Protein AF-A0A6H5KSU7-F1 (afdb_monomer)

Foldseek 3Di:
DEDEPVDDDDLVYDYQDDDPPDPFLSQLLNQVSVVVVVVVVVVVVVLCVVDVCNVDPNPDDPVCPVVVVVVSVVVVVVCVVVPPPPPPPPVPPPDDDDDDDDDDDDDDDDDDDDDDDDDDDDDDDDDDDPPPPVSVVVSVVCVVVVPGDDPVVVVVVVVVVD

Mean predicted aligned error: 15.08 Å

Radius of gyration: 23.37 Å; Cα contacts (8 Å, |Δi|>4): 72; chains: 1; bounding box: 45×56×66 Å

Sequence (162 aa):
MLGDAAYPLSDHLLTPYPGRGLPLDKDAFNFYLSQLRVRIEQAFGILVGQWGILWKPLRVQFAGRCDLITALFRLHNFLRDEKVTPIHRSEEDAEVVQVRPHLLGDKTLPGTFSTTTKTTKDAQKPTRSGEVSTRKGITMMLDNKRQYRPKHNLVRNAARKT

pLDDT: mean 71.89, std 25.54, range [22.77, 94.0]

Structure (mmCIF, N/CA/C/O backbone):
data_AF-A0A6H5KSU7-F1
#
_entry.id   AF-A0A6H5KSU7-F1
#
loop_
_atom_site.group_PDB
_atom_site.id
_atom_site.type_symbol
_atom_site.label_atom_id
_atom_site.label_alt_id
_atom_site.label_comp_id
_atom_site.label_asym_id
_atom_site.label_entity_id
_atom_site.label_seq_id
_atom_site.pdbx_PDB_ins_code
_atom_site.Cartn_x
_atom_site.Cartn_y
_atom_site.Cartn_z
_atom_site.occupancy
_atom_site.B_iso_or_equiv
_atom_site.auth_seq_id
_atom_site.auth_comp_id
_atom_site.auth_asym_id
_atom_site.auth_atom_id
_atom_site.pdbx_PDB_model_num
ATOM 1 N N . MET A 1 1 ? -3.739 -9.472 -1.025 1.00 82.94 1 MET A N 1
ATOM 2 C CA . MET A 1 1 ? -2.946 -8.579 -0.150 1.00 82.94 1 MET A CA 1
ATOM 3 C C . MET A 1 1 ? -1.673 -8.153 -0.869 1.00 82.94 1 MET A C 1
ATOM 5 O O . MET A 1 1 ? -1.279 -8.815 -1.825 1.00 82.94 1 MET A O 1
ATOM 9 N N . LEU A 1 2 ? -1.057 -7.046 -0.450 1.00 89.06 2 LEU A N 1
ATOM 10 C CA . LEU A 1 2 ? 0.198 -6.536 -1.015 1.00 89.06 2 LEU A CA 1
ATOM 11 C C . LEU A 1 2 ? 1.301 -6.712 0.029 1.00 89.06 2 LEU A C 1
ATOM 13 O O . LEU A 1 2 ? 1.125 -6.299 1.172 1.00 89.06 2 LEU A O 1
ATOM 17 N N . GLY A 1 3 ? 2.401 -7.346 -0.356 1.00 87.50 3 GLY A N 1
ATOM 18 C CA . GLY A 1 3 ? 3.513 -7.680 0.523 1.00 87.50 3 GLY A CA 1
ATOM 19 C C . GLY A 1 3 ?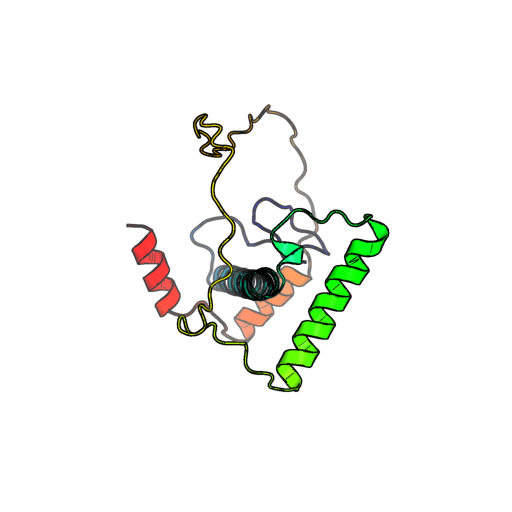 4.798 -6.954 0.151 1.00 87.50 3 GLY A C 1
ATOM 20 O O . GLY A 1 3 ? 4.932 -6.371 -0.929 1.00 87.50 3 GLY A O 1
ATOM 21 N N . ASP A 1 4 ? 5.761 -7.012 1.066 1.00 88.06 4 ASP A N 1
ATOM 22 C CA . ASP A 1 4 ? 7.136 -6.608 0.786 1.00 88.06 4 ASP A CA 1
ATOM 23 C C . ASP A 1 4 ? 7.934 -7.727 0.100 1.00 88.06 4 ASP A C 1
ATOM 25 O O . ASP A 1 4 ? 7.522 -8.886 0.086 1.00 88.06 4 ASP A O 1
ATOM 29 N N . ALA A 1 5 ? 9.109 -7.388 -0.427 1.00 84.88 5 ALA A N 1
ATOM 30 C CA . ALA A 1 5 ? 10.051 -8.311 -1.054 1.00 84.88 5 ALA A CA 1
ATOM 31 C C . ALA A 1 5 ? 10.552 -9.420 -0.109 1.00 84.88 5 ALA A C 1
ATOM 33 O O . ALA A 1 5 ? 11.093 -10.416 -0.579 1.00 84.88 5 ALA A O 1
ATOM 34 N N . ALA A 1 6 ? 10.384 -9.251 1.208 1.00 87.00 6 ALA A N 1
ATOM 35 C CA . ALA A 1 6 ? 10.743 -10.248 2.216 1.00 87.00 6 ALA A CA 1
ATOM 36 C C . ALA A 1 6 ? 9.763 -11.433 2.284 1.00 87.00 6 ALA A C 1
ATOM 38 O O . ALA A 1 6 ? 10.100 -12.469 2.852 1.00 87.00 6 ALA A O 1
ATOM 39 N N . TYR A 1 7 ? 8.559 -11.289 1.725 1.00 87.81 7 TYR A N 1
ATOM 40 C CA . TYR A 1 7 ? 7.553 -12.344 1.736 1.00 87.81 7 TYR A CA 1
ATOM 41 C C . TYR A 1 7 ? 7.585 -13.156 0.435 1.00 87.81 7 TYR A C 1
ATOM 43 O O . TYR A 1 7 ? 7.853 -12.606 -0.640 1.00 87.81 7 TYR A O 1
ATOM 51 N N . PRO A 1 8 ? 7.277 -14.463 0.493 1.00 88.25 8 PRO A N 1
ATOM 52 C CA . PRO A 1 8 ? 7.085 -15.249 -0.714 1.00 88.25 8 PRO A CA 1
ATOM 53 C C . PRO A 1 8 ? 5.826 -14.783 -1.458 1.00 88.25 8 PRO A C 1
ATOM 55 O O . PRO A 1 8 ? 4.836 -14.369 -0.853 1.00 88.25 8 PRO A O 1
ATOM 58 N N . LEU A 1 9 ? 5.865 -14.861 -2.788 1.00 88.19 9 LEU A N 1
ATOM 59 C CA . LEU A 1 9 ? 4.678 -14.666 -3.619 1.00 88.19 9 LEU A CA 1
ATOM 60 C C . LEU A 1 9 ? 3.678 -15.799 -3.347 1.00 88.19 9 LEU A C 1
ATOM 62 O O . LEU A 1 9 ? 4.069 -16.965 -3.351 1.00 88.19 9 LEU A O 1
ATOM 66 N N . SER A 1 10 ? 2.401 -15.466 -3.168 1.00 87.25 10 SER A N 1
ATOM 67 C CA . SER A 1 10 ? 1.320 -16.449 -3.040 1.00 87.25 10 SER A CA 1
ATOM 68 C C . SER A 1 10 ? 0.055 -15.980 -3.755 1.00 87.25 10 SER A C 1
ATOM 70 O O . SER A 1 10 ? -0.053 -14.813 -4.140 1.00 87.25 10 SER A O 1
ATOM 72 N N . ASP A 1 11 ? -0.928 -16.868 -3.905 1.00 85.12 11 ASP A N 1
ATOM 73 C CA . ASP A 1 11 ? -2.210 -16.550 -4.555 1.00 85.12 11 ASP A CA 1
ATOM 74 C C . ASP A 1 11 ? -2.962 -15.403 -3.865 1.00 85.12 11 ASP A C 1
ATOM 76 O O . ASP A 1 11 ? -3.730 -14.670 -4.490 1.00 85.12 11 ASP A O 1
ATOM 80 N N . HIS A 1 12 ? -2.692 -15.198 -2.576 1.00 87.44 12 HIS A N 1
ATOM 81 C CA . HIS A 1 12 ? -3.310 -14.155 -1.766 1.00 87.44 12 HIS A CA 1
ATOM 82 C C . HIS A 1 12 ? -2.365 -12.988 -1.451 1.00 87.44 12 HIS A C 1
ATOM 84 O O . HIS A 1 12 ? -2.819 -11.994 -0.875 1.00 87.44 12 HIS A O 1
ATOM 90 N N . LEU A 1 13 ? -1.083 -13.050 -1.831 1.00 89.38 13 LEU A N 1
ATOM 91 C CA . LEU A 1 13 ? -0.080 -12.029 -1.521 1.00 89.38 13 LEU A CA 1
ATOM 92 C C . LEU A 1 13 ? 0.784 -11.691 -2.741 1.00 89.38 13 LEU A C 1
ATOM 94 O O . LEU A 1 13 ? 1.641 -12.466 -3.158 1.00 89.38 13 LEU A O 1
ATOM 98 N N . LEU A 1 14 ? 0.600 -10.481 -3.271 1.00 92.31 14 LEU A N 1
ATOM 99 C CA . LEU A 1 14 ? 1.432 -9.934 -4.339 1.00 92.31 14 LEU A CA 1
ATOM 100 C C . LEU A 1 14 ? 2.701 -9.316 -3.761 1.00 92.31 14 LEU A C 1
ATOM 102 O O . LEU A 1 14 ? 2.624 -8.412 -2.930 1.00 92.31 14 LEU A O 1
ATOM 106 N N . THR A 1 15 ? 3.855 -9.750 -4.253 1.00 91.75 15 THR A N 1
ATOM 107 C CA . THR A 1 15 ? 5.167 -9.232 -3.854 1.00 91.75 15 THR A CA 1
AT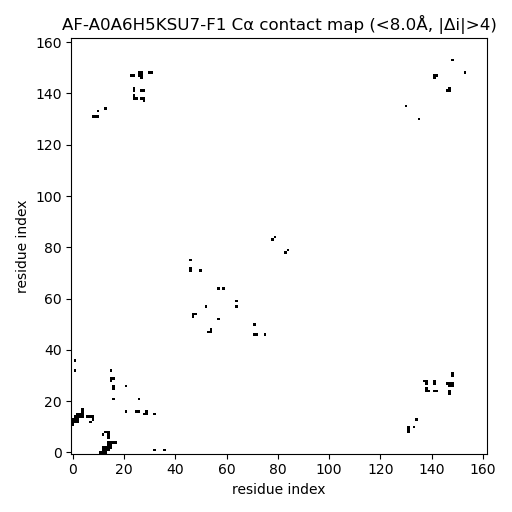OM 108 C C . THR A 1 15 ? 5.916 -8.672 -5.064 1.00 91.75 15 THR A C 1
ATOM 110 O O . THR A 1 15 ? 5.715 -9.147 -6.196 1.00 91.75 15 THR A O 1
ATOM 113 N N . PRO A 1 16 ? 6.747 -7.630 -4.865 1.00 93.38 16 PRO A N 1
ATOM 114 C CA . PRO A 1 16 ? 7.493 -7.012 -5.953 1.00 93.38 16 PRO A CA 1
ATOM 115 C C . PRO A 1 16 ? 8.426 -8.024 -6.628 1.00 93.38 16 PRO A C 1
ATOM 117 O O . PRO A 1 16 ? 8.895 -8.981 -6.011 1.00 93.38 16 PRO A O 1
ATOM 120 N N . TYR A 1 17 ? 8.721 -7.804 -7.907 1.00 92.19 17 TYR A N 1
ATOM 121 C CA . TYR A 1 17 ? 9.775 -8.543 -8.591 1.00 92.19 17 TYR A CA 1
ATOM 122 C C . TYR A 1 17 ? 11.125 -8.255 -7.920 1.00 92.19 17 TYR A C 1
ATOM 124 O O . TYR A 1 17 ? 11.460 -7.078 -7.740 1.00 92.19 17 TYR A O 1
ATOM 132 N N . PRO A 1 18 ? 11.898 -9.292 -7.554 1.00 89.88 18 PRO A N 1
ATOM 133 C CA . PRO A 1 18 ? 13.202 -9.115 -6.933 1.00 89.88 18 PRO A CA 1
ATOM 134 C C . PRO A 1 18 ? 14.252 -8.672 -7.960 1.00 89.88 18 PRO A C 1
ATOM 136 O O . PRO A 1 18 ? 14.148 -8.979 -9.147 1.00 89.88 18 PRO A O 1
ATOM 139 N N . GLY A 1 19 ? 15.300 -8.001 -7.482 1.00 85.56 19 GLY A N 1
ATOM 140 C CA . GLY A 1 19 ? 16.455 -7.605 -8.292 1.00 85.56 19 GLY A CA 1
ATOM 141 C C . GLY A 1 19 ? 16.500 -6.120 -8.667 1.00 85.56 19 GLY A C 1
ATOM 142 O O . GLY A 1 19 ? 15.592 -5.339 -8.384 1.00 85.56 19 GLY A O 1
ATOM 143 N N . ARG A 1 20 ? 17.618 -5.723 -9.282 1.00 82.94 20 ARG A N 1
ATOM 144 C CA . ARG A 1 20 ? 17.870 -4.376 -9.820 1.00 82.94 20 ARG A CA 1
ATOM 145 C C . ARG A 1 20 ? 17.965 -4.460 -11.345 1.00 82.94 20 ARG A C 1
ATOM 147 O O . ARG A 1 20 ? 18.354 -5.499 -11.861 1.00 82.94 20 ARG A O 1
ATOM 154 N N . GLY 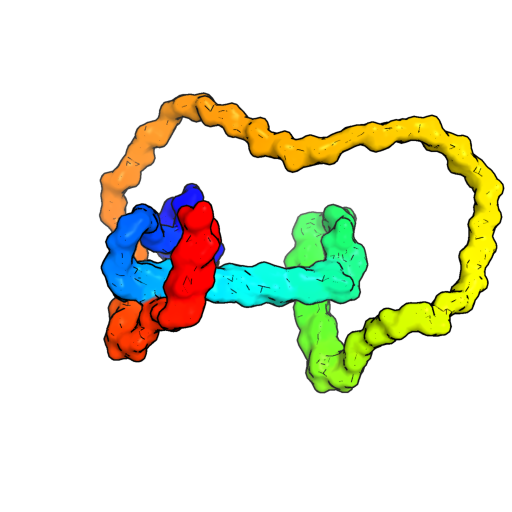A 1 21 ? 17.622 -3.377 -12.048 1.00 84.06 21 GLY A N 1
ATOM 155 C CA . GLY A 1 21 ? 17.646 -3.360 -13.520 1.00 84.06 21 GLY A CA 1
ATOM 156 C C . GLY A 1 21 ? 16.542 -4.217 -14.144 1.00 84.06 21 GLY A C 1
ATOM 157 O O . GLY A 1 21 ? 16.783 -4.951 -15.094 1.00 84.06 21 GLY A O 1
ATOM 158 N N . LEU A 1 22 ? 15.342 -4.169 -13.563 1.00 88.25 22 LEU A N 1
ATOM 159 C CA . LEU A 1 22 ? 14.187 -4.901 -14.074 1.00 88.25 22 LEU A CA 1
ATOM 160 C C . LEU A 1 22 ? 13.769 -4.362 -15.453 1.00 88.25 22 LEU A C 1
ATOM 162 O O . LEU A 1 22 ? 13.875 -3.153 -15.681 1.00 88.25 22 LEU A O 1
ATOM 166 N N . PRO A 1 23 ? 13.252 -5.227 -16.345 1.00 90.06 23 PRO A N 1
ATOM 167 C CA . PRO A 1 23 ? 12.623 -4.768 -17.571 1.00 90.06 23 PRO A CA 1
ATOM 168 C C . PRO A 1 23 ? 11.407 -3.882 -17.264 1.00 90.06 23 PRO A C 1
ATOM 170 O O . PRO A 1 23 ? 10.863 -3.890 -16.153 1.00 90.06 23 PRO A O 1
ATOM 173 N N . LEU A 1 24 ? 11.040 -3.055 -18.244 1.00 89.25 24 LEU A N 1
ATOM 174 C CA . LEU A 1 24 ? 10.130 -1.922 -18.067 1.00 89.25 24 LEU A CA 1
ATOM 175 C C . LEU A 1 24 ? 8.753 -2.334 -17.517 1.00 89.25 24 LEU A C 1
ATOM 177 O O . LEU A 1 24 ? 8.192 -1.640 -16.671 1.00 89.25 24 LEU A O 1
ATOM 181 N N . ASP A 1 25 ? 8.248 -3.483 -17.952 1.00 89.06 25 ASP A N 1
ATOM 182 C CA . ASP A 1 25 ? 7.002 -4.111 -17.509 1.00 89.06 25 ASP A CA 1
ATOM 183 C C . ASP A 1 25 ? 7.024 -4.456 -16.006 1.00 89.06 25 ASP A C 1
ATOM 185 O O . ASP A 1 25 ? 6.113 -4.112 -15.245 1.00 89.06 25 ASP A O 1
ATOM 189 N N . LYS A 1 26 ? 8.110 -5.078 -15.540 1.00 91.62 26 LYS A N 1
ATOM 190 C CA . LYS A 1 26 ? 8.301 -5.469 -14.138 1.00 91.62 26 LYS A CA 1
ATOM 191 C C . LYS A 1 26 ? 8.605 -4.269 -13.246 1.00 91.62 26 LYS A C 1
ATOM 193 O O . LYS A 1 26 ? 8.151 -4.237 -12.100 1.00 91.62 26 LYS A O 1
ATOM 198 N N . ASP A 1 27 ? 9.343 -3.276 -13.748 1.00 92.31 27 ASP A N 1
ATOM 199 C CA . ASP A 1 27 ? 9.552 -2.019 -13.020 1.00 92.31 27 ASP A CA 1
ATOM 200 C C . ASP A 1 27 ? 8.244 -1.233 -12.870 1.00 92.31 27 ASP A C 1
ATOM 202 O O . ASP A 1 27 ? 7.970 -0.709 -11.788 1.00 92.31 27 ASP A O 1
ATOM 206 N N . ALA A 1 28 ? 7.405 -1.207 -13.910 1.00 92.44 28 ALA A N 1
ATOM 207 C CA . ALA A 1 28 ? 6.078 -0.612 -13.844 1.00 92.44 28 ALA A CA 1
ATOM 208 C C . ALA A 1 28 ? 5.214 -1.306 -12.786 1.00 92.44 28 ALA A C 1
ATOM 210 O O . ALA A 1 28 ? 4.661 -0.633 -11.914 1.00 92.44 28 ALA A O 1
ATOM 211 N N . PHE A 1 29 ? 5.169 -2.643 -12.783 1.00 93.44 29 PHE A N 1
ATOM 212 C CA . PHE A 1 29 ? 4.477 -3.396 -11.735 1.00 93.44 29 PHE A CA 1
ATOM 213 C C . PHE A 1 29 ? 4.971 -3.011 -10.331 1.00 93.44 29 PHE A C 1
ATOM 215 O O . PHE A 1 29 ? 4.166 -2.650 -9.470 1.00 93.44 29 PHE A O 1
ATOM 222 N N . ASN A 1 30 ? 6.288 -3.017 -10.101 1.00 93.56 30 ASN A N 1
ATOM 223 C CA . ASN A 1 30 ? 6.873 -2.643 -8.810 1.00 93.56 30 ASN A CA 1
ATOM 224 C C . ASN A 1 30 ? 6.554 -1.192 -8.422 1.00 93.56 30 ASN A C 1
ATOM 226 O O . ASN A 1 30 ? 6.326 -0.899 -7.245 1.00 93.56 30 ASN A O 1
ATOM 230 N N . PHE A 1 31 ? 6.526 -0.280 -9.395 1.00 92.75 31 PHE A N 1
ATOM 231 C CA . PHE A 1 31 ? 6.146 1.110 -9.180 1.00 92.75 31 PHE A CA 1
ATOM 232 C C . PHE A 1 31 ? 4.703 1.224 -8.684 1.00 92.75 31 PHE A C 1
ATOM 234 O O . PHE A 1 31 ? 4.478 1.827 -7.635 1.00 92.75 31 PHE A O 1
ATOM 241 N N . TYR A 1 32 ? 3.738 0.622 -9.382 1.00 93.00 32 TYR A N 1
ATOM 242 C CA . TYR A 1 32 ? 2.331 0.685 -8.984 1.00 93.00 32 TYR A CA 1
ATOM 243 C C . TYR A 1 32 ? 2.068 -0.047 -7.669 1.00 93.00 32 TYR A C 1
ATOM 245 O O . TYR A 1 32 ? 1.344 0.473 -6.822 1.00 93.00 32 TYR A O 1
ATOM 253 N N . LEU A 1 33 ? 2.718 -1.191 -7.439 1.00 93.38 33 LEU A N 1
ATOM 254 C CA . LEU A 1 33 ? 2.643 -1.897 -6.162 1.00 93.38 33 LEU A CA 1
ATOM 255 C C . LEU A 1 33 ? 3.124 -1.010 -5.001 1.00 93.38 33 LEU A C 1
ATOM 257 O O . LEU A 1 33 ? 2.472 -0.932 -3.960 1.00 93.38 33 LEU A O 1
ATOM 261 N N . SER A 1 34 ? 4.232 -0.290 -5.197 1.00 92.25 34 SER A N 1
ATOM 262 C CA . SER A 1 34 ? 4.738 0.686 -4.228 1.00 92.25 34 SER A CA 1
ATOM 263 C C . SER A 1 34 ? 3.781 1.866 -4.044 1.00 92.25 34 SER A C 1
ATOM 265 O O . SER A 1 34 ? 3.544 2.272 -2.910 1.00 92.25 34 SER A O 1
ATOM 267 N N . GLN A 1 35 ? 3.187 2.396 -5.118 1.00 92.62 35 GLN A N 1
ATOM 268 C CA . GLN A 1 35 ? 2.195 3.470 -5.010 1.00 92.62 35 GLN A CA 1
ATOM 269 C C . GLN A 1 35 ? 0.981 3.040 -4.187 1.00 92.62 35 GLN A C 1
ATOM 271 O O . GLN A 1 35 ? 0.562 3.786 -3.308 1.00 92.62 35 GLN A O 1
ATOM 276 N N . LEU A 1 36 ? 0.450 1.838 -4.419 1.00 93.19 36 LEU A N 1
ATOM 277 C CA . LEU A 1 36 ? -0.666 1.303 -3.638 1.00 93.19 36 LEU A CA 1
ATOM 278 C C . LEU A 1 36 ? -0.318 1.229 -2.147 1.00 93.19 36 LEU A C 1
ATOM 280 O O . LEU A 1 36 ? -1.103 1.691 -1.323 1.00 93.19 36 LEU A O 1
ATOM 284 N N . ARG A 1 37 ? 0.876 0.730 -1.802 1.00 92.88 37 ARG A N 1
ATOM 285 C CA . ARG A 1 37 ? 1.357 0.708 -0.410 1.00 92.88 37 ARG A CA 1
ATOM 286 C C . ARG A 1 37 ? 1.422 2.105 0.200 1.00 92.88 37 ARG A C 1
ATOM 288 O O . ARG A 1 37 ? 0.858 2.310 1.265 1.00 92.88 37 ARG A O 1
ATOM 295 N N . VAL A 1 38 ? 2.004 3.075 -0.508 1.00 92.75 38 VAL A N 1
ATOM 296 C CA . VAL A 1 38 ? 2.074 4.470 -0.038 1.00 92.75 38 VAL A CA 1
ATOM 297 C C . VAL A 1 38 ? 0.677 5.041 0.221 1.00 92.75 38 VAL A C 1
ATOM 299 O O . VAL A 1 38 ? 0.475 5.718 1.222 1.00 92.75 38 VAL A O 1
ATOM 302 N N . ARG A 1 39 ? -0.316 4.760 -0.636 1.00 93.06 39 ARG A N 1
ATOM 303 C CA . ARG A 1 39 ? -1.699 5.226 -0.412 1.00 93.06 39 ARG A CA 1
ATOM 304 C C . ARG A 1 39 ? -2.340 4.585 0.814 1.00 93.06 39 ARG A C 1
ATOM 306 O O . ARG A 1 39 ? -3.036 5.272 1.555 1.00 93.06 39 ARG A O 1
ATOM 313 N N . ILE A 1 40 ? -2.090 3.296 1.032 1.00 91.12 40 ILE A N 1
ATOM 314 C CA . ILE A 1 40 ? -2.555 2.579 2.224 1.00 91.12 40 ILE A CA 1
ATOM 315 C C . ILE A 1 40 ? -1.917 3.188 3.480 1.00 91.12 40 ILE A C 1
ATOM 317 O O . ILE A 1 40 ? -2.627 3.531 4.420 1.00 91.12 40 ILE A O 1
ATOM 321 N N . GLU A 1 41 ? -0.599 3.388 3.475 1.00 91.56 41 GLU A N 1
ATOM 322 C CA . GLU A 1 41 ? 0.147 4.006 4.578 1.00 91.56 41 GLU A CA 1
ATOM 323 C C . GLU A 1 41 ? -0.359 5.423 4.883 1.00 91.56 41 GLU A C 1
ATOM 325 O O . GLU A 1 41 ? -0.591 5.756 6.041 1.00 91.56 41 GLU A O 1
ATOM 330 N N . GLN A 1 42 ? -0.610 6.237 3.853 1.00 91.94 42 GLN A N 1
ATOM 331 C CA . GLN A 1 42 ? -1.189 7.575 4.006 1.00 91.94 42 GLN A CA 1
ATOM 332 C C . GLN A 1 42 ? -2.591 7.535 4.623 1.00 91.94 42 GLN A C 1
ATOM 334 O O . GLN A 1 42 ? -2.875 8.309 5.536 1.00 91.94 42 GLN A O 1
ATOM 339 N N . ALA A 1 43 ? -3.460 6.632 4.160 1.00 89.75 43 ALA A N 1
ATOM 340 C CA . ALA A 1 43 ? -4.806 6.486 4.708 1.00 89.75 43 ALA A CA 1
ATOM 341 C C . ALA A 1 43 ? -4.773 6.089 6.193 1.00 89.75 43 ALA A C 1
ATOM 343 O O . ALA A 1 43 ? -5.486 6.676 7.006 1.00 89.75 43 ALA A O 1
ATOM 344 N N . PHE A 1 44 ? -3.899 5.150 6.568 1.00 89.81 44 PHE A N 1
ATOM 345 C CA . PHE A 1 44 ? -3.699 4.794 7.971 1.00 89.81 44 PHE A CA 1
ATOM 346 C C . PHE A 1 44 ? -3.067 5.926 8.783 1.00 89.81 44 PHE A C 1
ATOM 348 O O . PHE A 1 44 ? -3.458 6.120 9.928 1.00 89.81 44 PHE A O 1
ATOM 355 N N . GLY A 1 45 ? -2.153 6.709 8.206 1.00 91.25 45 GLY A N 1
ATOM 356 C CA . GLY A 1 45 ? -1.589 7.892 8.857 1.00 91.25 45 GLY A CA 1
ATOM 357 C C . GLY A 1 45 ? -2.659 8.923 9.218 1.00 91.25 45 GLY A C 1
ATOM 358 O O . GLY A 1 45 ? -2.675 9.418 10.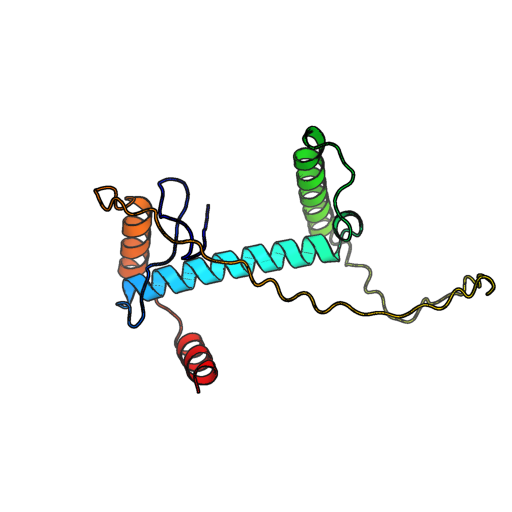342 1.00 91.25 45 GLY A O 1
ATOM 359 N N . ILE A 1 46 ? -3.601 9.184 8.306 1.00 90.75 46 ILE A N 1
ATOM 360 C CA . ILE A 1 46 ? -4.753 10.062 8.565 1.00 90.75 46 ILE A CA 1
ATOM 361 C C . ILE A 1 46 ? -5.646 9.469 9.661 1.00 90.75 46 ILE A C 1
ATOM 363 O O . ILE A 1 46 ? -6.004 10.168 10.605 1.00 90.75 46 ILE A O 1
ATOM 367 N N . LEU A 1 47 ? -5.972 8.176 9.567 1.00 90.88 47 LEU A N 1
ATOM 368 C CA . LEU A 1 47 ? -6.822 7.498 10.546 1.00 90.88 47 LEU A CA 1
ATOM 369 C C . LEU A 1 47 ? -6.211 7.554 11.956 1.00 90.88 47 LEU A C 1
ATOM 371 O O . LEU A 1 47 ? -6.883 7.933 12.911 1.00 90.88 47 LEU A O 1
ATOM 375 N N . VAL A 1 48 ? -4.928 7.215 12.092 1.00 91.50 48 VAL A N 1
ATOM 376 C CA . VAL A 1 48 ? -4.216 7.272 13.374 1.00 91.50 48 VAL A CA 1
ATOM 377 C C . VAL A 1 48 ? -4.108 8.713 13.861 1.00 91.50 48 VAL A C 1
ATOM 379 O O . VAL A 1 48 ? -4.348 8.960 15.035 1.00 91.50 48 VAL A O 1
ATOM 382 N N . GLY A 1 49 ? -3.811 9.676 12.984 1.00 90.56 49 GLY A N 1
ATOM 383 C CA . GLY A 1 49 ? -3.728 11.093 13.349 1.00 90.56 49 GLY A CA 1
ATOM 384 C C . GLY A 1 49 ? -5.044 11.669 13.878 1.00 90.56 49 GLY A C 1
ATOM 385 O O . GLY A 1 49 ? -5.025 12.490 14.790 1.00 90.56 49 GLY A O 1
ATOM 386 N N . GLN A 1 50 ? -6.183 11.209 13.355 1.00 89.50 50 GLN A N 1
ATOM 387 C CA . GLN A 1 50 ? -7.509 11.679 13.756 1.00 89.50 50 GLN A CA 1
ATOM 388 C C . GLN A 1 50 ? -8.010 11.030 15.056 1.00 89.50 50 GLN A C 1
ATOM 390 O O . GLN A 1 50 ? -8.650 11.692 15.872 1.00 89.50 50 GLN A O 1
ATOM 395 N N . TRP A 1 51 ? -7.734 9.740 15.266 1.00 90.62 51 TRP A N 1
ATOM 396 C CA . TRP A 1 51 ? -8.320 8.972 16.366 1.00 90.62 51 TRP A CA 1
ATOM 397 C C . TRP A 1 51 ? -7.293 8.660 17.458 1.00 90.62 51 TRP A C 1
ATOM 399 O O . TRP A 1 51 ? -6.540 7.691 17.364 1.00 90.62 51 TRP A O 1
ATOM 409 N N . GLY A 1 52 ? -7.329 9.421 18.558 1.00 90.38 52 GLY A N 1
ATOM 410 C CA . GLY A 1 52 ? -6.399 9.263 19.688 1.00 90.38 52 GLY A CA 1
ATOM 411 C C . GLY A 1 52 ? -6.386 7.874 20.344 1.00 90.38 52 GLY A C 1
ATOM 412 O O . GLY A 1 52 ? -5.385 7.481 20.942 1.00 90.38 52 GLY A O 1
ATOM 413 N N . ILE A 1 53 ? -7.454 7.082 20.179 1.00 90.19 53 ILE A N 1
ATOM 414 C CA . ILE A 1 53 ? -7.501 5.679 20.626 1.00 90.19 53 ILE A CA 1
ATOM 415 C C . ILE A 1 53 ? -6.434 4.802 19.948 1.00 90.19 53 ILE A C 1
ATOM 417 O O . ILE A 1 53 ? -6.010 3.806 20.529 1.00 90.19 53 ILE A O 1
ATOM 421 N N . LEU A 1 54 ? -5.971 5.181 18.751 1.00 91.31 54 LEU A N 1
ATOM 422 C CA . LEU A 1 54 ? -4.942 4.466 17.994 1.00 91.31 54 LEU A CA 1
ATOM 423 C C . LEU A 1 54 ? -3.509 4.897 18.356 1.00 91.31 54 LEU A C 1
ATOM 425 O O . LEU A 1 54 ? -2.560 4.258 17.910 1.00 91.31 54 LEU A O 1
ATOM 429 N N . TRP A 1 55 ? -3.321 5.946 19.167 1.00 92.25 55 TRP A N 1
ATOM 430 C CA . TRP A 1 55 ? -1.983 6.425 19.564 1.00 92.25 55 TRP A CA 1
ATOM 431 C C . TRP A 1 55 ? -1.309 5.530 20.601 1.00 92.25 55 TRP A C 1
ATOM 433 O O . TRP A 1 55 ? -0.096 5.589 20.795 1.00 92.25 55 TRP A O 1
ATOM 443 N N . LYS A 1 56 ? -2.100 4.709 21.294 1.00 90.75 56 LYS A N 1
ATOM 444 C CA . LYS A 1 56 ? -1.625 3.737 22.277 1.00 90.75 56 LYS A CA 1
ATOM 445 C C . LYS A 1 56 ? -2.037 2.330 21.843 1.00 90.75 56 LYS A C 1
ATOM 447 O O . LYS A 1 56 ? -3.030 2.177 21.134 1.00 90.75 56 LYS A O 1
ATOM 452 N N . PRO A 1 57 ? -1.317 1.284 22.288 1.00 88.44 57 PRO A N 1
ATOM 453 C CA . PRO A 1 57 ? -1.722 -0.092 22.035 1.00 88.44 57 PRO A CA 1
ATOM 454 C C . PRO A 1 57 ? -3.170 -0.341 22.472 1.00 88.44 57 PRO A C 1
ATOM 456 O O . PRO A 1 57 ? -3.560 0.005 23.591 1.00 88.44 57 PRO A O 1
ATOM 459 N N . LEU A 1 58 ? -3.960 -0.956 21.588 1.00 88.12 58 LEU A N 1
ATOM 460 C CA . LEU A 1 58 ? -5.373 -1.228 21.832 1.00 88.12 58 LEU A CA 1
ATOM 461 C C . LEU A 1 58 ? -5.547 -2.170 23.030 1.00 88.12 58 LEU A C 1
ATOM 463 O O . LEU A 1 58 ? -5.212 -3.353 22.959 1.00 88.12 58 LEU A O 1
ATOM 467 N N . ARG A 1 59 ? -6.149 -1.659 24.108 1.00 87.12 59 ARG A N 1
ATOM 468 C CA . ARG A 1 59 ? -6.529 -2.432 25.307 1.00 87.12 59 ARG A CA 1
ATOM 469 C C . ARG A 1 59 ? -7.884 -3.140 25.165 1.00 87.12 59 ARG A C 1
ATOM 471 O O . ARG A 1 59 ? -8.505 -3.498 26.157 1.00 87.12 59 ARG A O 1
ATOM 478 N N . VAL A 1 60 ? -8.352 -3.318 23.932 1.00 86.06 60 VAL A N 1
ATOM 479 C CA . VAL A 1 60 ? -9.600 -4.021 23.610 1.00 86.06 60 VAL A CA 1
ATOM 480 C C . VAL A 1 60 ? -9.297 -5.501 23.378 1.00 86.06 60 VAL A C 1
ATOM 482 O O . VAL A 1 60 ? -8.254 -5.852 22.801 1.00 86.06 60 VAL A O 1
ATOM 485 N N . GLN A 1 61 ? -10.214 -6.368 23.817 1.00 88.69 61 GLN A N 1
ATOM 486 C CA . GLN A 1 61 ? -10.157 -7.803 23.537 1.00 88.69 61 GLN A CA 1
ATOM 487 C C . GLN A 1 61 ? -10.026 -8.052 22.032 1.00 88.69 61 GLN A C 1
ATOM 489 O O . GLN A 1 61 ? -10.586 -7.310 21.227 1.00 88.69 61 GLN A O 1
ATOM 494 N N . PHE A 1 62 ? -9.294 -9.101 21.648 1.00 87.38 62 PHE A N 1
ATOM 495 C CA . PHE A 1 62 ? -9.005 -9.392 20.240 1.00 87.38 62 PHE A CA 1
ATOM 496 C C . PHE A 1 62 ? -10.274 -9.475 19.380 1.00 87.38 62 PHE A C 1
ATOM 498 O O . PHE A 1 62 ? -10.297 -8.909 18.291 1.00 87.38 62 PHE A O 1
ATOM 505 N N . ALA A 1 63 ? -11.340 -10.078 19.920 1.00 90.38 63 ALA A N 1
ATOM 506 C CA . ALA A 1 63 ? -12.638 -10.197 19.261 1.00 90.38 63 ALA A CA 1
ATOM 507 C C . ALA A 1 63 ? -13.229 -8.840 18.830 1.00 90.38 63 ALA A C 1
ATOM 509 O O . ALA A 1 63 ? -13.730 -8.723 17.721 1.00 90.38 63 ALA A O 1
ATOM 510 N N . GLY A 1 64 ? -13.095 -7.793 19.653 1.00 87.44 64 GLY A N 1
ATOM 511 C CA . GLY A 1 64 ? -13.664 -6.469 19.371 1.00 87.44 64 GLY A CA 1
ATOM 512 C C . GLY A 1 64 ? -12.777 -5.550 18.525 1.00 87.44 64 GLY A C 1
ATOM 513 O O . GLY A 1 64 ? -13.163 -4.420 18.232 1.00 87.44 64 GLY A O 1
ATOM 514 N N . ARG A 1 65 ? -11.565 -5.977 18.139 1.00 90.38 65 ARG A N 1
ATOM 515 C CA . ARG A 1 65 ? -10.636 -5.111 17.387 1.00 90.38 65 ARG A CA 1
ATOM 516 C C . ARG A 1 65 ? -11.108 -4.873 15.960 1.00 90.38 65 ARG A C 1
ATOM 518 O O . ARG A 1 65 ? -11.021 -3.748 15.483 1.00 90.38 65 ARG A O 1
ATOM 525 N N . CYS A 1 66 ? -11.612 -5.906 15.288 1.00 91.25 66 CYS A N 1
ATOM 526 C CA . CYS A 1 66 ? -12.148 -5.769 13.934 1.00 91.25 66 CYS A CA 1
ATOM 527 C C . CYS A 1 66 ? -13.354 -4.820 13.909 1.00 91.25 66 CYS A C 1
ATOM 529 O O . CYS A 1 66 ? -13.422 -3.950 13.039 1.00 91.25 66 CYS A O 1
ATOM 531 N N . ASP A 1 67 ? -14.239 -4.925 14.901 1.00 93.19 67 ASP A N 1
ATOM 532 C CA . ASP A 1 67 ? -15.405 -4.049 15.033 1.00 93.19 67 ASP A CA 1
ATOM 533 C C . ASP A 1 67 ? -14.995 -2.608 15.323 1.00 93.19 67 ASP A C 1
ATOM 535 O O . ASP A 1 67 ? -15.488 -1.691 14.668 1.00 93.19 67 ASP A O 1
ATOM 539 N N . LEU A 1 68 ? -14.027 -2.400 16.224 1.00 92.88 68 LEU A N 1
ATOM 540 C CA . LEU A 1 68 ? -13.473 -1.078 16.506 1.00 92.88 68 LEU A CA 1
ATOM 541 C C . LEU A 1 68 ? -12.909 -0.428 15.239 1.00 92.88 68 LEU A C 1
ATOM 543 O O . LEU A 1 68 ? -13.266 0.700 14.913 1.00 92.88 68 LEU A O 1
ATOM 547 N N . ILE A 1 69 ? -12.040 -1.134 14.510 1.00 92.50 69 ILE A N 1
ATOM 548 C CA . ILE A 1 69 ? -11.435 -0.604 13.283 1.00 92.50 69 ILE A CA 1
ATOM 549 C C . ILE A 1 69 ? -12.517 -0.298 12.240 1.00 92.50 69 ILE A C 1
ATOM 551 O O . ILE A 1 69 ? -12.487 0.763 11.618 1.00 92.50 69 ILE A O 1
ATOM 555 N N . THR A 1 70 ? -13.512 -1.174 12.092 1.00 93.12 70 THR A N 1
ATOM 556 C CA . THR A 1 70 ? -14.643 -0.961 11.177 1.00 93.12 70 THR A CA 1
ATOM 557 C C . THR A 1 70 ? -15.465 0.266 11.570 1.00 93.12 70 THR A C 1
ATOM 559 O O . THR A 1 70 ? -15.819 1.066 10.703 1.00 93.12 70 THR A O 1
ATOM 562 N N . ALA A 1 71 ? -15.733 0.458 12.863 1.00 94.00 71 ALA A N 1
ATOM 563 C CA . ALA A 1 71 ? -16.437 1.625 13.379 1.00 94.00 71 ALA A CA 1
ATOM 564 C C . ALA A 1 71 ? -15.662 2.922 13.104 1.00 94.00 71 ALA A C 1
ATOM 566 O O . ALA A 1 71 ? -16.258 3.888 12.634 1.00 94.00 71 ALA A O 1
ATOM 567 N N . LEU A 1 72 ? -14.337 2.930 13.299 1.00 93.44 72 LEU A N 1
ATOM 568 C CA . LEU A 1 72 ? -13.488 4.088 12.992 1.00 93.44 72 LEU A CA 1
ATOM 569 C C . LEU A 1 72 ? -13.515 4.448 11.504 1.00 93.44 72 LEU A C 1
ATOM 571 O O . LEU A 1 72 ? -13.618 5.625 11.167 1.00 93.44 72 LEU A O 1
ATOM 575 N N . PHE A 1 73 ? -13.466 3.459 10.606 1.00 91.94 73 PHE A N 1
ATOM 576 C CA . PHE A 1 73 ? -13.585 3.713 9.166 1.00 91.94 73 PHE A CA 1
ATOM 577 C C . PHE A 1 73 ? -14.965 4.246 8.781 1.00 91.94 73 PHE A C 1
ATOM 579 O O . PHE A 1 73 ? -15.057 5.197 8.007 1.00 91.94 73 PHE A O 1
ATOM 586 N N . ARG A 1 74 ? -16.040 3.668 9.332 1.00 93.06 74 ARG A N 1
ATOM 587 C CA . ARG A 1 74 ? -17.407 4.152 9.093 1.00 93.06 74 ARG A CA 1
ATOM 588 C C . ARG A 1 74 ? -17.579 5.589 9.574 1.00 93.06 74 ARG A C 1
ATOM 590 O O . ARG A 1 74 ? -18.089 6.412 8.825 1.00 93.06 74 ARG A O 1
ATOM 597 N N . LEU A 1 75 ? -17.102 5.894 10.779 1.00 92.25 75 LEU A N 1
ATOM 598 C CA . LEU A 1 75 ? -17.179 7.232 11.355 1.00 92.25 75 LEU A CA 1
ATOM 599 C C . LEU A 1 75 ? -16.310 8.236 10.587 1.00 92.25 75 LEU A C 1
ATOM 601 O O . LEU A 1 75 ? -16.738 9.358 10.344 1.00 92.25 75 LEU A O 1
ATOM 605 N N . HIS A 1 76 ? -15.117 7.832 10.142 1.00 89.94 76 HIS A N 1
ATOM 606 C CA . HIS A 1 76 ? -14.272 8.662 9.282 1.00 89.94 76 HIS A CA 1
ATOM 607 C C . HIS A 1 76 ? -14.966 9.007 7.957 1.00 89.94 76 HIS A C 1
ATOM 609 O O . HIS A 1 76 ? -14.932 10.162 7.538 1.00 89.94 76 HIS A O 1
ATOM 615 N N . ASN A 1 77 ? -15.609 8.029 7.311 1.00 89.62 77 ASN A N 1
ATOM 616 C CA . ASN A 1 77 ? -16.353 8.265 6.072 1.00 89.62 77 ASN A CA 1
ATOM 617 C C . ASN A 1 77 ? -17.554 9.186 6.312 1.00 89.62 77 ASN A C 1
ATOM 619 O O . ASN A 1 77 ? -17.703 10.169 5.598 1.00 89.62 77 ASN A O 1
ATOM 623 N N . PHE A 1 78 ? -18.329 8.933 7.370 1.00 90.44 78 PHE A N 1
ATOM 624 C CA . PHE A 1 78 ? -19.456 9.777 7.768 1.00 90.44 78 PHE A CA 1
ATOM 625 C C . PHE A 1 78 ? -19.043 11.247 7.956 1.00 90.44 78 PHE A C 1
ATOM 627 O O . PHE A 1 78 ? -19.620 12.136 7.339 1.00 90.44 78 PHE A O 1
ATOM 634 N N . LEU A 1 79 ? -17.975 11.505 8.719 1.00 87.44 79 LEU A N 1
ATOM 635 C CA . LEU A 1 79 ? -17.478 12.868 8.951 1.00 87.44 79 LEU A CA 1
ATOM 636 C C . LEU A 1 79 ? -16.959 13.549 7.675 1.00 87.44 79 LEU A C 1
ATOM 638 O O . LEU A 1 79 ? -17.071 14.767 7.534 1.00 87.44 79 LEU A O 1
ATOM 642 N N . ARG A 1 80 ? -16.383 12.780 6.742 1.00 84.19 80 ARG A N 1
ATOM 643 C CA . ARG A 1 80 ? -15.945 13.304 5.440 1.00 84.19 80 ARG A CA 1
ATOM 644 C C . ARG A 1 80 ? -17.119 13.682 4.545 1.00 84.19 80 ARG A C 1
ATOM 646 O O . ARG A 1 80 ? -17.030 14.699 3.858 1.00 84.19 80 ARG A O 1
ATOM 653 N N . ASP A 1 81 ? -18.178 12.881 4.556 1.00 84.06 81 ASP A N 1
ATOM 654 C CA . ASP A 1 81 ? -19.369 13.104 3.738 1.00 84.06 81 ASP A CA 1
ATOM 655 C C . ASP A 1 81 ? -20.188 14.298 4.256 1.00 84.06 81 ASP A C 1
ATOM 657 O O . ASP A 1 81 ? -20.661 15.109 3.461 1.00 84.06 81 ASP A O 1
ATOM 661 N N . GLU A 1 82 ? -20.266 14.485 5.578 1.00 77.44 82 GLU A N 1
ATOM 662 C CA . GLU A 1 82 ? -20.966 15.622 6.195 1.00 77.44 82 GLU A CA 1
ATOM 663 C C . GLU A 1 82 ? -20.216 16.964 6.092 1.00 77.44 82 GLU A C 1
ATOM 665 O O . GLU A 1 82 ? -20.753 18.000 6.480 1.00 77.44 82 GLU A O 1
ATOM 670 N N . LYS A 1 83 ? -18.988 16.991 5.549 1.00 61.69 83 LYS A N 1
ATOM 671 C CA . LYS A 1 83 ? -18.112 18.181 5.523 1.00 61.69 83 LYS A CA 1
ATOM 672 C C . LYS A 1 83 ? -17.996 18.864 6.891 1.00 61.69 83 LYS A C 1
ATOM 674 O O . LYS A 1 83 ? -17.892 20.090 6.964 1.00 61.69 83 LYS A O 1
ATOM 679 N N . VAL A 1 84 ? -17.937 18.086 7.973 1.00 58.44 84 VAL A N 1
ATOM 680 C CA . VAL A 1 84 ? -17.390 18.602 9.228 1.00 58.44 84 VAL A CA 1
ATOM 681 C C . VAL A 1 84 ? -15.910 18.813 8.948 1.00 58.44 84 VAL A C 1
ATOM 683 O O . VAL A 1 84 ? -15.111 17.875 8.964 1.00 58.44 84 VAL A O 1
ATOM 686 N N . THR A 1 85 ? -15.556 20.038 8.558 1.00 50.12 85 THR A N 1
ATOM 687 C CA . THR A 1 85 ? -14.165 20.452 8.407 1.00 50.12 85 THR A CA 1
ATOM 688 C C . THR A 1 85 ? -13.425 19.989 9.653 1.00 50.12 85 THR A C 1
ATOM 690 O O . THR A 1 85 ? -13.958 20.175 10.754 1.00 50.12 85 THR A O 1
ATOM 693 N N . PRO A 1 86 ? -12.236 19.370 9.518 1.00 49.16 86 PRO A N 1
ATOM 694 C CA . PRO A 1 86 ? -11.433 19.053 10.684 1.00 49.16 86 PRO A CA 1
ATOM 695 C C . PRO A 1 86 ? -11.367 20.325 11.510 1.00 49.16 86 PRO A C 1
ATOM 697 O O . PRO A 1 86 ? -11.172 21.395 10.927 1.00 49.16 86 PRO A O 1
ATOM 700 N N . ILE A 1 87 ? -11.571 20.217 12.822 1.00 51.12 87 ILE A N 1
ATOM 701 C CA . ILE A 1 87 ? -11.199 21.282 13.743 1.00 51.12 87 ILE A CA 1
ATOM 702 C C . ILE A 1 87 ? -9.729 21.536 13.426 1.00 51.12 87 ILE A C 1
ATOM 704 O O 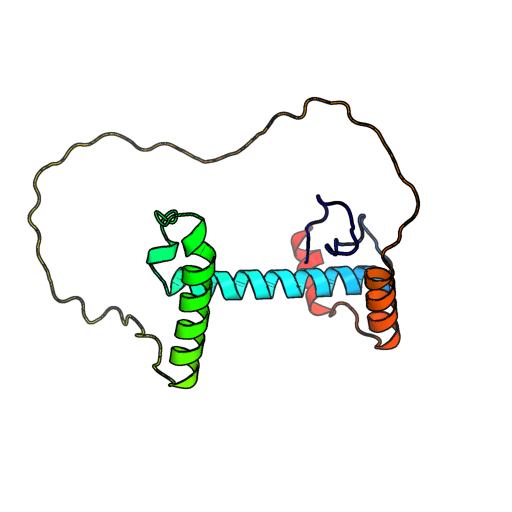. ILE A 1 87 ? -8.849 20.768 13.823 1.00 51.12 87 ILE A O 1
ATOM 708 N N . HIS A 1 88 ? -9.474 22.542 12.592 1.00 43.25 88 HIS A N 1
ATOM 709 C CA . HIS A 1 88 ? -8.172 23.132 12.466 1.00 43.25 88 HIS A CA 1
ATOM 710 C C . HIS A 1 88 ? -7.940 23.599 13.886 1.00 43.25 88 HIS A C 1
ATOM 712 O O . HIS A 1 88 ? -8.632 24.494 14.363 1.00 43.25 88 HIS A O 1
ATOM 718 N N . ARG A 1 89 ? -7.065 22.907 14.611 1.00 45.94 89 ARG A N 1
ATOM 719 C CA . ARG A 1 89 ? -6.522 23.451 15.840 1.00 45.94 89 ARG A CA 1
ATOM 720 C C . ARG A 1 89 ? -5.688 24.647 15.383 1.00 45.94 89 ARG A C 1
ATOM 722 O O . ARG A 1 89 ? -4.486 24.518 15.198 1.00 45.94 89 ARG A O 1
ATOM 729 N N . SER A 1 90 ? -6.349 25.762 15.061 1.00 33.06 9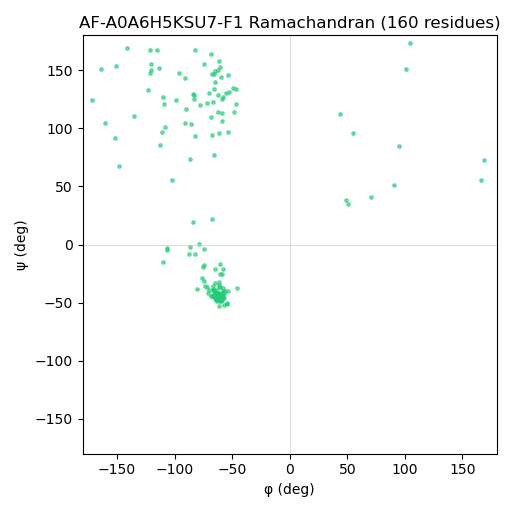0 SER A N 1
ATOM 730 C CA . SER A 1 90 ? -5.728 27.070 15.134 1.00 33.06 90 SER A CA 1
ATOM 731 C C . SER A 1 90 ? -5.229 27.175 16.562 1.00 33.06 90 SER A C 1
ATOM 733 O O . SER A 1 90 ? -5.932 26.835 17.513 1.00 33.06 90 SER A O 1
ATOM 735 N N . GLU A 1 91 ? -3.971 27.549 16.697 1.00 47.50 91 GLU A N 1
ATOM 736 C CA . GLU A 1 91 ? -3.237 27.620 17.955 1.00 47.50 91 GLU A CA 1
ATOM 737 C C . GLU A 1 91 ? -3.766 28.732 18.891 1.00 47.50 91 GLU A C 1
ATOM 739 O O . GLU A 1 91 ? -3.046 29.175 19.777 1.00 47.50 91 GLU A O 1
ATOM 744 N N . GLU A 1 92 ? -5.014 29.184 18.721 1.00 42.03 92 GLU A N 1
ATOM 745 C CA . GLU A 1 92 ? -5.533 30.420 19.317 1.00 42.03 92 GLU A CA 1
ATOM 746 C C . GLU A 1 92 ? -6.568 30.217 20.433 1.00 42.03 92 GLU A C 1
ATOM 748 O O . GLU A 1 92 ? -6.724 31.116 21.250 1.00 42.03 92 GLU A O 1
ATOM 753 N N . ASP A 1 93 ? -7.158 29.029 20.607 1.00 31.89 93 ASP A N 1
ATOM 754 C CA . ASP A 1 93 ? -8.076 28.775 21.734 1.00 31.89 93 ASP A CA 1
ATOM 755 C C . ASP A 1 93 ? -7.387 27.971 22.848 1.00 31.89 93 ASP A C 1
ATOM 757 O O . ASP A 1 93 ? -7.817 26.890 23.259 1.00 31.89 93 ASP A O 1
ATOM 761 N N . ALA A 1 94 ? -6.258 28.495 23.325 1.00 37.59 94 ALA A N 1
ATOM 762 C CA . ALA A 1 94 ? -5.618 28.048 24.556 1.00 37.59 94 ALA A CA 1
ATOM 763 C C . ALA A 1 94 ? -6.212 28.808 25.752 1.00 37.59 94 ALA A C 1
ATOM 765 O O . ALA A 1 94 ? -5.550 29.665 26.336 1.00 37.59 94 ALA A O 1
ATOM 766 N N . GLU A 1 95 ? -7.449 28.485 26.144 1.00 35.12 95 GLU A N 1
ATOM 767 C CA . GLU A 1 95 ? -7.923 28.857 27.480 1.00 35.12 95 GLU A CA 1
ATOM 768 C C . GLU A 1 95 ? -7.470 27.835 28.532 1.00 35.12 95 GLU A C 1
ATOM 770 O O . GLU A 1 95 ? -7.575 26.615 28.402 1.00 35.12 95 GLU A O 1
ATOM 775 N N . VAL A 1 96 ? -6.878 28.407 29.572 1.00 33.75 96 VAL A N 1
ATOM 776 C CA . VAL A 1 96 ? -6.071 27.814 30.629 1.00 33.75 96 VAL A CA 1
ATOM 777 C C . VAL A 1 96 ? -6.891 26.880 31.524 1.00 33.75 96 VAL A C 1
ATOM 779 O O . VAL A 1 96 ? -7.795 27.323 32.225 1.00 33.75 96 VAL A O 1
ATOM 782 N N . VAL A 1 97 ? -6.478 25.613 31.643 1.00 31.86 97 VAL A N 1
ATOM 783 C CA . VAL A 1 97 ? -6.720 24.835 32.871 1.00 31.86 97 VAL A CA 1
ATOM 784 C C . VAL A 1 97 ? -5.385 24.606 33.563 1.00 31.86 97 VAL A C 1
ATOM 786 O O . VAL A 1 97 ? -4.603 23.714 33.238 1.00 31.86 97 VAL A O 1
ATOM 789 N N . GLN A 1 98 ? -5.126 25.480 34.526 1.00 29.88 98 GLN A N 1
ATOM 790 C CA . GLN A 1 98 ? -3.991 25.449 35.428 1.00 29.88 98 GLN A CA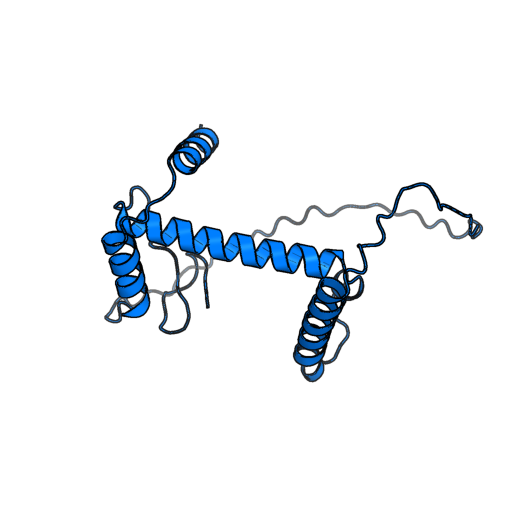 1
ATOM 791 C C . GLN A 1 98 ? -4.131 24.247 36.375 1.00 29.88 98 GLN A C 1
ATOM 793 O O . GLN A 1 98 ? -4.970 24.258 37.274 1.00 29.88 98 GLN A O 1
ATOM 798 N N . VAL A 1 99 ? -3.292 23.219 36.218 1.00 32.03 99 VAL A N 1
ATOM 799 C CA . VAL A 1 99 ? -3.104 22.192 37.257 1.00 32.03 99 VAL A CA 1
ATOM 800 C C . VAL A 1 99 ? -1.716 22.366 37.862 1.00 32.03 99 VAL A C 1
ATOM 802 O O . VAL A 1 99 ? -0.702 22.374 37.167 1.00 32.03 99 VAL A O 1
ATOM 805 N N . ARG A 1 100 ? -1.712 22.599 39.177 1.00 29.03 100 ARG A N 1
ATOM 806 C CA . ARG A 1 100 ? -0.564 22.991 39.999 1.00 29.03 100 ARG A CA 1
ATOM 807 C C . ARG A 1 100 ? 0.562 21.941 40.027 1.00 29.03 100 ARG A C 1
ATOM 809 O O . ARG A 1 100 ? 0.279 20.744 39.977 1.00 29.03 100 ARG A O 1
ATOM 816 N N . PRO A 1 101 ? 1.824 22.383 40.196 1.00 35.44 101 PRO A N 1
ATOM 817 C CA . PRO A 1 101 ? 3.005 21.538 40.166 1.00 35.44 101 PRO A CA 1
ATOM 818 C C . PRO A 1 101 ? 3.336 21.021 41.570 1.00 35.44 101 PRO A C 1
ATOM 820 O O . PRO A 1 101 ? 3.674 21.791 42.461 1.00 35.44 101 PRO A O 1
ATOM 823 N N . HIS A 1 102 ? 3.280 19.712 41.768 1.00 31.30 102 HIS A N 1
ATOM 824 C CA . HIS A 1 102 ? 4.079 19.023 42.783 1.00 31.30 102 HIS A CA 1
ATOM 825 C C . HIS A 1 102 ? 4.072 17.529 42.466 1.00 31.30 102 HIS A C 1
ATOM 827 O O . HIS A 1 102 ? 3.097 17.031 41.909 1.00 31.30 102 HIS A O 1
ATOM 833 N N . LEU A 1 103 ? 5.142 16.839 42.860 1.00 29.95 103 LEU A N 1
ATOM 834 C CA . LEU A 1 103 ? 5.573 15.497 42.441 1.00 29.95 103 LEU A CA 1
ATOM 835 C C . LEU A 1 103 ? 6.519 15.514 41.232 1.00 29.95 103 LEU A C 1
ATOM 837 O O . LEU A 1 103 ? 6.370 14.793 40.249 1.00 29.95 103 LEU A O 1
ATOM 841 N N . LEU A 1 104 ? 7.554 16.345 41.381 1.00 29.45 104 LEU A N 1
ATOM 842 C CA . LEU A 1 104 ? 8.857 16.133 40.772 1.00 29.45 104 LEU A CA 1
ATOM 843 C C . LEU A 1 104 ? 9.417 14.783 41.254 1.00 29.45 104 LEU A C 1
ATOM 845 O O . LEU A 1 104 ? 9.525 14.536 42.454 1.00 29.45 104 LEU A O 1
ATOM 849 N N . GLY A 1 105 ? 9.774 13.935 40.299 1.00 27.95 105 GLY A N 1
ATOM 850 C CA . GLY A 1 105 ? 10.469 12.670 40.494 1.00 27.95 105 GLY A CA 1
ATOM 851 C C . GLY A 1 105 ? 11.340 12.416 39.273 1.00 27.95 105 GLY A C 1
ATOM 852 O O . GLY A 1 105 ? 11.036 11.566 38.446 1.00 27.95 105 GLY A O 1
ATOM 853 N N . ASP A 1 106 ? 12.362 13.256 39.140 1.00 27.95 106 ASP A N 1
ATOM 854 C CA . ASP A 1 106 ? 13.490 13.153 38.219 1.00 27.95 106 ASP A CA 1
ATOM 855 C C . ASP A 1 106 ? 14.079 11.740 38.230 1.00 27.95 106 ASP A C 1
ATOM 857 O O . ASP A 1 106 ? 14.462 11.328 39.323 1.00 27.95 106 ASP A O 1
ATOM 861 N N . LYS A 1 107 ? 14.115 11.042 37.071 1.00 32.62 107 LYS A N 1
ATOM 862 C CA . LYS A 1 107 ? 15.179 10.115 36.593 1.00 32.62 107 LYS A CA 1
ATOM 863 C C . LYS A 1 107 ? 15.081 9.902 35.066 1.00 32.62 107 LYS A C 1
ATOM 865 O O . LYS A 1 107 ? 14.230 9.164 34.583 1.00 32.62 107 LYS A O 1
ATOM 870 N N . THR A 1 108 ? 15.991 10.547 34.331 1.00 28.31 108 THR A N 1
ATOM 871 C CA . THR A 1 108 ? 16.774 10.014 33.185 1.00 28.31 108 THR A CA 1
ATOM 872 C C . THR A 1 108 ? 16.088 9.158 32.096 1.00 28.31 108 THR A C 1
ATOM 874 O O . THR A 1 108 ? 15.807 7.978 32.292 1.00 28.31 108 THR A O 1
ATOM 877 N N . LEU A 1 109 ? 16.003 9.713 30.876 1.00 34.84 109 LEU A N 1
ATOM 878 C CA . LEU A 1 109 ? 15.910 8.974 29.601 1.00 34.84 109 LEU A CA 1
ATOM 879 C C . LEU A 1 109 ? 17.204 8.173 29.349 1.00 34.84 109 LEU A C 1
ATOM 881 O O . LEU A 1 109 ? 18.290 8.701 29.596 1.00 34.84 109 LEU A O 1
ATOM 885 N N . PRO A 1 110 ? 17.128 6.933 28.829 1.00 28.09 110 PRO A N 1
ATOM 886 C CA . PRO A 1 110 ? 17.642 6.698 27.470 1.00 28.09 110 PRO A CA 1
ATOM 887 C C . PRO A 1 110 ? 16.918 5.561 26.717 1.00 28.09 110 PRO A C 1
ATOM 889 O O . PRO A 1 110 ? 16.433 4.606 27.319 1.00 28.09 110 PRO A O 1
ATOM 892 N N . GLY A 1 111 ? 16.901 5.599 25.380 1.00 27.95 111 GLY A N 1
ATOM 893 C CA . GLY A 1 111 ? 16.452 4.430 24.614 1.00 27.95 111 GLY A CA 1
ATOM 894 C C . GLY A 1 111 ? 16.203 4.649 23.128 1.00 27.95 111 GLY A C 1
ATOM 895 O O . GLY A 1 111 ? 15.062 4.633 22.679 1.00 27.95 111 GLY A O 1
ATOM 896 N N . THR A 1 112 ? 17.279 4.797 22.357 1.00 27.23 112 THR A N 1
ATOM 897 C CA . THR A 1 112 ? 17.310 4.575 20.906 1.00 27.23 112 THR A CA 1
ATOM 898 C C . THR A 1 112 ? 16.895 3.133 20.606 1.00 27.23 112 THR A C 1
ATOM 900 O O . THR A 1 112 ? 17.626 2.201 20.938 1.00 27.23 112 THR A O 1
ATOM 903 N N . PHE A 1 113 ? 15.746 2.923 19.962 1.00 28.61 113 PHE A N 1
ATOM 904 C CA . PHE A 1 113 ? 15.361 1.596 19.479 1.00 28.61 113 PHE A CA 1
ATOM 905 C C . PHE A 1 113 ? 16.034 1.311 18.133 1.00 28.61 113 PHE A C 1
ATOM 907 O O . PHE A 1 113 ? 15.537 1.664 17.068 1.00 28.61 113 PHE A O 1
ATOM 914 N N . SER A 1 114 ? 17.191 0.658 18.216 1.00 25.69 114 SER A N 1
ATOM 915 C CA . SER A 1 114 ? 17.793 -0.114 17.132 1.00 25.69 114 SER A CA 1
ATOM 916 C C . SER A 1 114 ? 17.456 -1.586 17.383 1.00 25.69 114 SER A C 1
ATOM 918 O O . SER A 1 114 ? 17.717 -2.097 18.471 1.00 25.69 114 SER A O 1
ATOM 920 N N . THR A 1 115 ? 16.839 -2.274 16.420 1.00 24.83 115 THR A N 1
ATOM 921 C CA . THR A 1 115 ? 16.527 -3.709 16.532 1.00 24.83 115 THR A CA 1
ATOM 922 C C . THR A 1 115 ? 17.368 -4.492 15.533 1.00 24.83 115 THR A C 1
ATOM 924 O O . THR A 1 115 ? 16.951 -4.795 14.420 1.00 24.83 115 THR A O 1
ATOM 927 N N . THR A 1 116 ? 18.579 -4.834 15.962 1.00 22.77 116 THR A N 1
ATOM 928 C CA . THR A 1 116 ? 19.351 -5.971 15.464 1.00 22.77 116 THR A CA 1
ATOM 929 C C . THR A 1 116 ? 18.711 -7.258 15.984 1.00 22.77 116 THR A C 1
ATOM 931 O O . THR A 1 116 ? 18.612 -7.467 17.190 1.00 22.77 116 THR A O 1
ATOM 934 N N . THR A 1 117 ? 18.295 -8.157 15.091 1.00 26.36 117 THR A N 1
ATOM 935 C CA . THR A 1 117 ? 17.994 -9.550 15.454 1.00 26.36 117 THR A CA 1
ATOM 936 C C . THR A 1 117 ? 18.842 -10.493 14.614 1.00 26.36 117 THR A C 1
ATOM 938 O O . THR A 1 117 ? 19.043 -10.307 13.417 1.00 26.36 117 THR A O 1
ATOM 941 N N . LYS A 1 118 ? 19.439 -11.446 15.328 1.00 27.80 118 LYS A N 1
ATOM 942 C CA . LYS A 1 118 ? 20.488 -12.368 14.902 1.00 27.80 118 LYS A CA 1
ATOM 943 C C . LYS A 1 118 ? 19.932 -13.388 13.906 1.00 27.80 118 LYS A C 1
ATOM 945 O O . LYS A 1 118 ? 18.928 -14.037 14.180 1.00 27.80 118 LYS A O 1
ATOM 950 N N . THR A 1 119 ? 20.621 -13.555 12.783 1.00 25.31 119 THR A N 1
ATOM 951 C CA . THR A 1 119 ? 20.378 -14.618 11.803 1.00 25.31 119 THR A CA 1
ATOM 952 C C . THR A 1 119 ? 21.150 -15.867 12.223 1.00 25.31 119 THR A C 1
ATOM 954 O O . THR A 1 119 ? 22.364 -15.936 12.037 1.00 25.31 119 THR A O 1
ATOM 957 N N . THR A 1 120 ? 20.456 -16.857 12.783 1.00 27.38 120 THR A N 1
ATOM 958 C CA . THR A 1 120 ? 20.943 -18.242 12.798 1.00 27.38 120 THR A CA 1
ATOM 959 C C . THR A 1 120 ? 20.547 -18.877 11.470 1.00 27.38 120 THR A C 1
ATOM 961 O O . THR A 1 120 ? 19.416 -18.723 11.010 1.00 27.38 120 THR A O 1
ATOM 964 N N . LYS A 1 121 ? 21.535 -19.488 10.819 1.00 31.56 121 LYS A N 1
ATOM 965 C CA . LYS A 1 121 ? 21.446 -20.100 9.497 1.00 31.56 121 LYS A CA 1
ATOM 966 C C . LYS A 1 121 ? 20.566 -21.357 9.520 1.00 31.56 121 LYS A C 1
ATOM 968 O O . LYS A 1 121 ? 20.331 -21.937 10.573 1.00 31.56 121 LYS A O 1
ATOM 973 N N . ASP A 1 122 ? 20.186 -21.751 8.307 1.00 31.03 122 ASP A N 1
ATOM 974 C CA . ASP A 1 122 ? 19.709 -23.076 7.895 1.00 31.03 122 ASP A CA 1
ATOM 975 C C . ASP A 1 122 ? 18.189 -23.296 7.863 1.00 31.03 122 ASP A C 1
ATOM 977 O O . ASP A 1 122 ? 17.582 -23.888 8.747 1.00 31.03 122 ASP A O 1
ATOM 981 N N . ALA A 1 123 ? 17.595 -22.904 6.731 1.00 31.62 123 ALA A N 1
ATOM 982 C CA . ALA A 1 123 ? 16.500 -23.645 6.105 1.00 31.62 123 ALA A CA 1
ATOM 983 C C . ALA A 1 123 ? 16.514 -23.395 4.587 1.00 31.62 123 ALA A C 1
ATOM 985 O O . ALA A 1 123 ? 15.958 -22.430 4.066 1.00 31.62 123 ALA A O 1
ATOM 986 N N . GLN A 1 124 ? 17.211 -24.274 3.872 1.00 34.47 124 GLN A N 1
ATOM 987 C CA . GLN A 1 124 ? 17.101 -24.435 2.425 1.00 34.47 124 GLN A CA 1
ATOM 988 C C . GLN A 1 124 ? 15.691 -24.949 2.064 1.00 34.47 124 GLN A C 1
ATOM 990 O O . GLN A 1 124 ? 15.176 -25.811 2.776 1.00 34.47 124 GLN A O 1
ATOM 995 N N . LYS A 1 125 ? 15.204 -24.562 0.864 1.00 30.38 125 LYS A N 1
ATOM 996 C CA . LYS A 1 125 ? 14.274 -25.303 -0.043 1.00 30.38 125 LYS A CA 1
ATOM 997 C C . LYS A 1 125 ? 12.792 -24.855 -0.014 1.00 30.38 12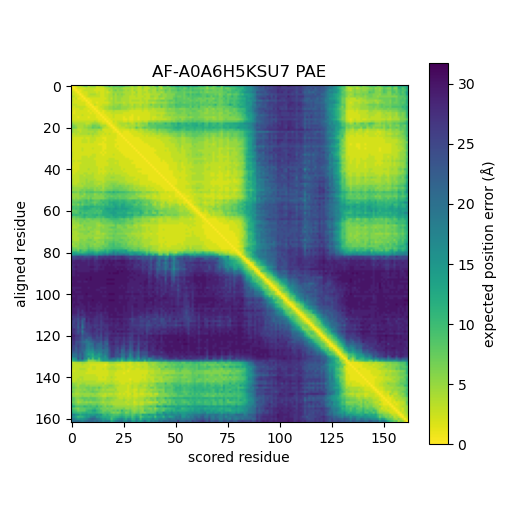5 LYS A C 1
ATOM 999 O O . LYS A 1 125 ? 12.325 -24.465 1.046 1.00 30.38 125 LYS A O 1
ATOM 1004 N N . PRO A 1 126 ? 11.995 -24.991 -1.106 1.00 33.34 126 PRO A N 1
ATOM 1005 C CA . PRO A 1 126 ? 12.282 -25.246 -2.530 1.00 33.34 126 PRO A CA 1
ATOM 1006 C C . PRO A 1 126 ? 11.765 -24.141 -3.479 1.00 33.34 126 PRO A C 1
ATOM 1008 O O . PRO A 1 126 ? 10.690 -23.576 -3.306 1.00 33.34 126 PRO A O 1
ATOM 1011 N N . THR A 1 127 ? 12.453 -23.958 -4.603 1.00 48.69 127 THR A N 1
ATOM 1012 C CA . THR A 1 127 ? 11.853 -23.429 -5.835 1.00 48.69 127 THR A CA 1
ATOM 1013 C C . THR A 1 127 ? 11.067 -24.559 -6.508 1.00 48.69 127 THR A C 1
ATOM 1015 O O . THR A 1 127 ? 11.690 -25.563 -6.852 1.00 48.69 127 THR A O 1
ATOM 1018 N N . ARG A 1 128 ? 9.747 -24.425 -6.724 1.00 36.47 128 ARG A N 1
ATOM 1019 C CA . ARG A 1 128 ? 9.019 -25.070 -7.843 1.00 36.47 128 ARG A CA 1
ATOM 1020 C C . ARG A 1 128 ? 7.565 -24.588 -7.968 1.00 36.47 128 ARG A C 1
ATOM 1022 O O . ARG A 1 128 ? 6.781 -24.703 -7.038 1.00 36.47 128 ARG A O 1
ATOM 1029 N N . SER A 1 129 ? 7.275 -24.096 -9.176 1.00 35.16 129 SER A N 1
ATOM 1030 C CA . SER A 1 129 ? 5.983 -24.070 -9.881 1.00 35.16 129 SER A CA 1
ATOM 1031 C C . SER A 1 129 ? 4.783 -23.427 -9.184 1.00 35.16 129 SER A C 1
ATOM 1033 O O . SER A 1 129 ? 4.021 -24.079 -8.481 1.00 35.16 129 SER A O 1
ATOM 1035 N N . GLY A 1 130 ? 4.567 -22.159 -9.516 1.00 39.97 130 GLY A N 1
ATOM 1036 C CA . GLY A 1 130 ? 3.342 -21.430 -9.223 1.00 39.97 130 GLY A CA 1
ATOM 1037 C C . GLY A 1 130 ? 3.565 -19.943 -9.440 1.00 39.97 130 GLY A C 1
ATOM 1038 O O . GLY A 1 130 ? 3.444 -19.154 -8.512 1.00 39.97 130 GLY A O 1
ATOM 1039 N N . GLU A 1 131 ? 4.006 -19.539 -10.636 1.00 50.59 131 GLU A N 1
ATOM 1040 C CA . GLU A 1 131 ? 3.982 -18.121 -10.996 1.00 50.59 131 GLU A CA 1
ATOM 1041 C C . GLU A 1 131 ? 2.524 -17.672 -10.975 1.00 50.59 131 GLU A C 1
ATOM 1043 O O . GLU A 1 131 ? 1.793 -17.906 -11.932 1.00 50.59 131 GLU A O 1
ATOM 1048 N N . VAL A 1 132 ? 2.105 -17.088 -9.852 1.00 58.66 132 VAL A N 1
ATOM 1049 C CA . VAL A 1 132 ? 0.724 -16.686 -9.596 1.00 58.66 132 VAL A CA 1
ATOM 1050 C C . VAL A 1 132 ? 0.210 -15.903 -10.801 1.00 58.66 132 VAL A C 1
ATOM 1052 O O . VAL A 1 132 ? 0.710 -14.811 -11.102 1.00 58.66 132 VAL A O 1
ATOM 1055 N N . SER A 1 133 ? -0.774 -16.493 -11.491 1.00 69.00 133 SER A N 1
ATOM 1056 C CA . SER A 1 133 ? -1.391 -15.990 -12.727 1.00 69.00 133 SER A CA 1
ATOM 1057 C C . SER A 1 133 ? -1.718 -14.496 -12.625 1.00 69.00 133 SER A C 1
ATOM 1059 O O . SER A 1 133 ? -1.450 -13.719 -13.538 1.00 69.00 133 SER A O 1
ATOM 1061 N N . THR A 1 134 ? -2.150 -14.057 -11.441 1.00 86.00 134 THR A N 1
ATOM 1062 C CA . THR A 1 134 ? -2.482 -12.671 -11.108 1.00 86.00 134 THR A CA 1
ATOM 1063 C C . THR A 1 134 ? -1.323 -11.690 -11.297 1.00 86.00 134 THR A C 1
ATOM 1065 O O . THR A 1 134 ? -1.518 -10.639 -11.904 1.00 86.00 134 THR A O 1
ATOM 1068 N N . ARG A 1 135 ? -0.100 -11.988 -10.823 1.00 90.25 135 ARG A N 1
ATOM 1069 C CA . ARG A 1 135 ? 1.023 -11.034 -10.943 1.00 90.25 135 ARG A CA 1
ATOM 1070 C C . ARG A 1 135 ? 1.429 -10.856 -12.401 1.00 90.25 135 ARG A C 1
ATOM 1072 O O . ARG A 1 135 ? 1.637 -9.727 -12.849 1.00 90.25 135 ARG A O 1
ATOM 1079 N N . LYS A 1 136 ? 1.515 -11.964 -13.141 1.00 87.25 136 LYS A N 1
ATOM 1080 C CA . LYS A 1 136 ? 1.798 -11.941 -14.580 1.00 87.25 136 LYS A CA 1
ATOM 1081 C C . LYS A 1 136 ? 0.696 -11.220 -15.344 1.00 87.25 136 LYS A C 1
ATOM 1083 O O . LYS A 1 136 ? 1.008 -10.327 -16.118 1.00 87.25 136 LYS A O 1
ATOM 1088 N N . GLY A 1 137 ? -0.565 -11.531 -15.052 1.00 88.88 137 GLY A N 1
ATOM 1089 C CA . GLY A 1 137 ? -1.728 -10.886 -15.654 1.00 88.88 137 GLY A CA 1
ATOM 1090 C C . GLY A 1 137 ? -1.727 -9.371 -15.456 1.00 88.88 137 GLY A C 1
ATOM 1091 O O . GLY A 1 137 ? -1.884 -8.632 -16.422 1.00 88.88 137 GLY A O 1
ATOM 1092 N N . ILE A 1 138 ? -1.449 -8.888 -14.239 1.00 91.12 138 ILE A N 1
ATOM 1093 C CA . ILE A 1 138 ? -1.328 -7.445 -13.967 1.00 91.12 138 ILE A CA 1
ATOM 1094 C C . ILE A 1 138 ? -0.135 -6.845 -14.721 1.00 91.12 138 ILE A C 1
ATOM 1096 O O . ILE A 1 138 ? -0.253 -5.766 -15.291 1.00 91.12 138 ILE A O 1
ATOM 1100 N N . THR A 1 139 ? 1.005 -7.537 -14.756 1.00 92.25 139 THR A N 1
ATOM 1101 C CA . THR A 1 139 ? 2.203 -7.060 -15.471 1.00 92.25 139 THR A CA 1
ATOM 1102 C C . THR A 1 139 ? 1.923 -6.912 -16.971 1.00 92.25 139 THR A C 1
ATOM 1104 O O . THR A 1 139 ? 2.181 -5.856 -17.541 1.00 92.25 139 THR A O 1
ATOM 1107 N N . MET A 1 140 ? 1.303 -7.923 -17.588 1.00 91.62 140 MET A N 1
ATOM 1108 C CA . MET A 1 140 ? 0.888 -7.893 -18.995 1.00 91.62 140 MET A CA 1
ATOM 1109 C C . MET A 1 140 ? -0.168 -6.817 -19.256 1.00 91.62 140 MET A C 1
ATOM 1111 O O . MET A 1 140 ? -0.121 -6.137 -20.275 1.00 91.62 140 MET A O 1
ATOM 1115 N N . MET A 1 141 ? -1.112 -6.625 -18.333 1.00 91.94 141 MET A N 1
ATOM 1116 C CA . MET A 1 141 ? -2.126 -5.577 -18.435 1.00 91.94 141 MET A CA 1
ATOM 1117 C C . MET A 1 141 ? -1.500 -4.177 -18.417 1.00 91.94 141 MET A C 1
ATOM 1119 O O . MET A 1 141 ? -1.920 -3.321 -19.193 1.00 91.94 141 MET A O 1
ATOM 1123 N N . LEU A 1 142 ? -0.519 -3.934 -17.544 1.00 92.38 142 LEU A N 1
ATOM 1124 C CA . LEU A 1 142 ? 0.198 -2.658 -17.477 1.00 92.38 142 LEU A CA 1
ATOM 1125 C C . LEU A 1 142 ? 0.975 -2.391 -18.766 1.00 92.38 142 LEU A C 1
ATOM 1127 O O . LEU A 1 142 ? 0.900 -1.283 -19.298 1.00 92.38 142 LEU A O 1
ATOM 1131 N N . ASP A 1 143 ? 1.655 -3.408 -19.293 1.00 91.88 143 ASP A N 1
ATOM 1132 C CA . ASP A 1 143 ? 2.406 -3.289 -20.541 1.00 91.88 143 ASP A CA 1
ATOM 1133 C C . ASP A 1 143 ? 1.486 -3.044 -21.747 1.00 91.88 143 ASP A C 1
ATOM 1135 O O . ASP A 1 143 ? 1.693 -2.098 -22.506 1.00 91.88 143 ASP A O 1
ATOM 1139 N N . ASN A 1 144 ? 0.378 -3.786 -21.853 1.00 92.88 144 ASN A N 1
ATOM 1140 C CA . ASN A 1 144 ? -0.627 -3.577 -22.899 1.00 92.88 144 ASN A CA 1
ATOM 1141 C C . ASN A 1 144 ? -1.244 -2.166 -22.832 1.00 92.88 144 ASN A C 1
ATOM 1143 O O . ASN A 1 144 ? -1.486 -1.520 -23.849 1.00 92.88 144 ASN A O 1
ATOM 1147 N N . LYS A 1 145 ? -1.444 -1.638 -21.619 1.00 91.12 145 LYS A N 1
ATOM 1148 C CA . LYS A 1 145 ? -1.911 -0.261 -21.401 1.00 91.12 145 LYS A CA 1
ATOM 1149 C C . LYS A 1 145 ? -0.811 0.796 -21.549 1.00 91.12 145 LYS A C 1
ATOM 1151 O O . LYS A 1 145 ? -1.101 1.976 -21.350 1.00 91.12 145 LYS A O 1
ATOM 1156 N N . ARG A 1 146 ? 0.431 0.406 -21.865 1.00 90.94 146 ARG A N 1
ATOM 1157 C CA . ARG A 1 146 ? 1.618 1.280 -21.920 1.00 90.94 146 ARG A CA 1
ATOM 1158 C C . ARG A 1 146 ? 1.787 2.125 -20.651 1.00 90.94 146 ARG A C 1
ATOM 1160 O O . ARG A 1 146 ? 2.204 3.284 -20.697 1.00 90.94 146 ARG A O 1
ATOM 1167 N N . GLN A 1 147 ? 1.418 1.553 -19.507 1.00 90.00 147 GLN A N 1
ATOM 1168 C CA . GLN A 1 147 ? 1.499 2.196 -18.204 1.00 90.00 147 GLN A CA 1
ATOM 1169 C C . GLN A 1 147 ? 2.8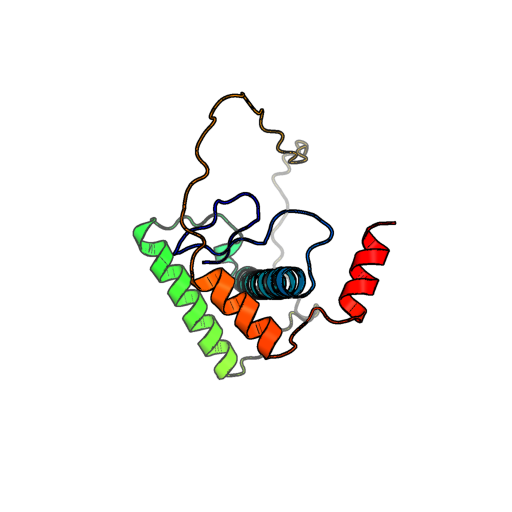48 1.891 -17.569 1.00 90.00 147 GLN A C 1
ATOM 1171 O O . GLN A 1 147 ? 3.079 0.801 -17.052 1.00 90.00 147 GLN A O 1
ATOM 1176 N N . TYR A 1 148 ? 3.729 2.886 -17.586 1.00 91.75 148 TYR A N 1
ATOM 1177 C CA . TYR A 1 148 ? 5.096 2.765 -17.091 1.00 91.75 148 TYR A CA 1
ATOM 1178 C C . TYR A 1 148 ? 5.393 3.766 -15.978 1.00 91.75 148 TYR A C 1
ATOM 1180 O O . TYR A 1 148 ? 4.651 4.725 -15.749 1.00 91.75 148 TYR A O 1
ATOM 1188 N N . ARG A 1 149 ? 6.518 3.560 -15.283 1.00 89.25 149 ARG A N 1
ATOM 1189 C CA . ARG A 1 149 ? 6.981 4.487 -14.249 1.00 89.25 149 ARG A CA 1
ATOM 1190 C C . ARG A 1 149 ? 7.185 5.892 -14.850 1.00 89.25 149 ARG A C 1
ATOM 1192 O O . ARG A 1 149 ? 7.948 6.040 -15.806 1.00 89.25 149 ARG A O 1
ATOM 1199 N N . PRO A 1 150 ? 6.580 6.945 -14.272 1.00 90.62 150 PRO A N 1
ATOM 1200 C CA . PRO A 1 150 ? 6.763 8.311 -14.751 1.00 90.62 150 PRO A CA 1
ATOM 1201 C C . PRO A 1 150 ? 8.225 8.779 -14.708 1.00 90.62 150 PRO A C 1
ATOM 1203 O O . PRO A 1 150 ? 8.949 8.496 -13.750 1.00 90.62 150 PRO A O 1
ATOM 1206 N N . LYS A 1 151 ? 8.638 9.585 -15.698 1.00 87.12 151 LYS A N 1
ATOM 1207 C CA . LYS A 1 151 ? 10.018 10.101 -15.821 1.00 87.12 151 LYS A CA 1
ATOM 1208 C C . LYS A 1 151 ? 10.490 10.876 -14.587 1.00 87.12 151 LYS A C 1
ATOM 1210 O O . LYS A 1 151 ? 11.595 10.645 -14.110 1.00 87.12 151 LYS A O 1
ATOM 1215 N N . HIS A 1 152 ? 9.643 11.730 -14.012 1.00 85.88 152 HIS A N 1
ATOM 1216 C CA . HIS A 1 152 ? 9.996 12.491 -12.805 1.00 85.88 152 HIS A CA 1
ATOM 1217 C C . HIS A 1 152 ? 10.313 11.577 -11.604 1.00 85.88 152 HIS A C 1
ATOM 1219 O O . HIS A 1 152 ? 11.190 11.886 -10.800 1.00 85.88 152 HIS A O 1
ATOM 1225 N N . ASN A 1 153 ? 9.665 10.410 -11.511 1.00 85.25 153 ASN A N 1
ATOM 1226 C CA . ASN A 1 153 ? 9.940 9.431 -10.459 1.00 85.25 153 ASN A CA 1
ATOM 1227 C C . ASN A 1 153 ? 11.258 8.688 -10.684 1.00 85.25 153 ASN A C 1
ATOM 1229 O O . ASN A 1 153 ? 11.916 8.326 -9.709 1.00 85.25 153 ASN A O 1
ATOM 1233 N N . LEU A 1 154 ? 11.656 8.475 -11.942 1.00 81.81 154 LEU A N 1
ATOM 1234 C CA . LEU A 1 154 ? 12.973 7.932 -12.281 1.00 81.81 154 LEU A CA 1
ATOM 1235 C C . LEU A 1 154 ? 14.083 8.894 -11.843 1.00 81.81 154 LEU A C 1
ATOM 1237 O O . LEU A 1 154 ? 15.002 8.472 -11.145 1.00 81.81 154 LEU A O 1
ATOM 1241 N N . VAL A 1 155 ? 13.945 10.186 -12.158 1.00 81.12 155 VAL A N 1
ATOM 1242 C CA . VAL A 1 155 ? 14.913 11.232 -11.774 1.00 81.12 155 VAL A CA 1
ATOM 1243 C C . VAL A 1 155 ? 15.017 11.357 -10.254 1.00 81.12 155 VAL A C 1
ATOM 1245 O O . VAL A 1 155 ? 16.114 11.304 -9.703 1.00 81.12 155 VAL A O 1
ATOM 1248 N N . ARG A 1 156 ? 13.878 11.422 -9.550 1.00 80.44 156 ARG A N 1
ATOM 1249 C CA . ARG A 1 156 ? 13.853 11.481 -8.079 1.00 80.44 156 ARG A CA 1
ATOM 1250 C C . ARG A 1 156 ? 14.547 10.280 -7.435 1.00 80.44 156 ARG A C 1
ATOM 1252 O O . ARG A 1 156 ? 15.224 10.422 -6.423 1.00 80.44 156 ARG A O 1
ATOM 1259 N N . ASN A 1 157 ? 14.362 9.086 -7.995 1.00 73.31 157 ASN A N 1
ATOM 1260 C CA . ASN A 1 157 ? 14.980 7.874 -7.465 1.00 73.31 157 ASN A CA 1
ATOM 1261 C C . ASN A 1 157 ? 16.474 7.774 -7.801 1.00 73.31 157 ASN A C 1
ATOM 1263 O O . ASN A 1 157 ? 17.205 7.154 -7.033 1.00 73.31 157 ASN A O 1
ATOM 1267 N N . ALA A 1 158 ? 16.918 8.356 -8.918 1.00 74.50 158 ALA A N 1
ATOM 1268 C CA . ALA A 1 158 ? 18.332 8.458 -9.267 1.00 74.50 158 ALA A CA 1
ATOM 1269 C C . ALA A 1 158 ? 19.068 9.420 -8.320 1.00 74.50 158 ALA A C 1
ATOM 1271 O O . ALA A 1 158 ? 20.104 9.052 -7.781 1.00 74.50 158 ALA A O 1
ATOM 1272 N N . ALA A 1 159 ? 18.470 10.578 -8.018 1.00 67.94 159 ALA A N 1
ATOM 1273 C CA . ALA A 1 159 ? 19.033 11.576 -7.101 1.00 67.94 159 ALA A CA 1
ATOM 1274 C C . ALA A 1 159 ? 19.147 11.100 -5.639 1.00 67.94 159 ALA A C 1
ATOM 1276 O O . ALA A 1 159 ? 19.925 11.644 -4.871 1.00 67.94 159 ALA A O 1
ATOM 1277 N N . ARG A 1 160 ? 18.378 10.081 -5.231 1.00 65.94 160 ARG A N 1
ATOM 1278 C CA . ARG A 1 160 ? 18.491 9.458 -3.897 1.00 65.94 160 ARG A CA 1
ATOM 1279 C C . ARG A 1 160 ? 19.614 8.418 -3.788 1.00 65.94 160 ARG A C 1
ATOM 1281 O O . ARG A 1 160 ? 19.806 7.874 -2.706 1.00 65.94 160 ARG A O 1
ATOM 1288 N N . LYS A 1 161 ? 20.258 8.045 -4.899 1.00 59.09 161 LYS A N 1
ATOM 1289 C CA . LYS A 1 161 ? 21.265 6.967 -4.962 1.00 59.09 161 LYS A CA 1
ATOM 1290 C C . LYS A 1 161 ? 22.704 7.469 -5.127 1.00 59.09 161 LYS A C 1
ATOM 1292 O O . LYS A 1 161 ? 23.605 6.635 -5.160 1.00 59.09 161 LYS A O 1
ATOM 1297 N N . THR A 1 162 ? 22.887 8.777 -5.255 1.00 48.97 162 THR A N 1
ATOM 1298 C CA . THR A 1 162 ? 24.168 9.498 -5.217 1.00 48.97 162 THR A CA 1
ATOM 1299 C C . THR A 1 162 ? 24.362 10.092 -3.839 1.00 48.97 162 THR A C 1
ATOM 1301 O O . THR A 1 162 ? 25.472 9.940 -3.296 1.00 48.97 162 THR A O 1
#

Secondary structure (DSSP, 8-state):
-B--TTSPPBTTBB-PPPSSS--HHHHHHHHHHHHHHHHHHHHHHHHHHH-GGGSS---S-HHHHHHHHHHHHHHHHHHHHTT-------TT------------------------------------S---HHHHHHHHHHHHTT----HHHHHHHHHT--

Solvent-accessible surface area (backbone atoms only — not comparable to full-atom values): 10646 Å² total; per-residue (Å²): 89,82,48,54,76,89,47,79,72,47,93,62,29,49,40,50,75,83,83,79,89,62,57,67,44,54,42,17,44,36,45,53,55,50,50,53,50,53,52,51,53,50,53,50,50,52,50,43,72,72,36,72,74,63,76,46,86,75,90,60,59,76,84,54,45,63,56,50,54,50,49,51,53,52,51,52,48,51,41,62,73,69,62,60,68,75,83,72,80,62,92,75,82,78,78,85,82,89,77,84,93,79,84,88,77,91,77,82,90,87,80,86,87,76,85,88,76,86,84,79,84,89,83,85,85,81,93,79,90,74,84,44,64,65,62,56,51,51,29,52,50,31,48,76,67,68,52,59,69,56,68,70,58,52,52,57,56,51,69,73,74,114